Protein AF-A0A7J2VU58-F1 (afdb_monomer)

Radius of gyration: 12.91 Å; Cα contacts (8 Å, |Δi|>4): 100; chains: 1; bounding box: 34×33×29 Å

Secondary structure (DSSP, 8-state):
---PPPEEEEEEE-GGGHHHHHHHHHHHHHHHHHHHTTSS--------S---EEEEEEE-HHHHHHHHHHHHHHT--HHHHHHHHHHT--

Structure (mmCIF, N/CA/C/O backbone):
data_AF-A0A7J2VU58-F1
#
_entry.id   AF-A0A7J2VU58-F1
#
loop_
_atom_site.group_PDB
_atom_site.id
_atom_site.type_symbol
_atom_site.label_atom_id
_atom_site.label_alt_id
_atom_site.label_comp_id
_atom_site.label_asym_id
_atom_site.label_entity_id
_atom_site.label_seq_id
_atom_site.pdbx_PDB_ins_code
_atom_site.Cartn_x
_atom_site.Cartn_y
_atom_site.Cartn_z
_atom_site.occupancy
_atom_site.B_iso_or_equiv
_atom_site.auth_seq_id
_atom_site.auth_comp_id
_atom_site.auth_asym_id
_atom_site.auth_atom_id
_atom_site.pdbx_PDB_model_num
ATOM 1 N N . MET A 1 1 ? -18.533 23.710 -0.199 1.00 47.56 1 MET A N 1
ATOM 2 C CA . MET A 1 1 ? -18.144 22.322 -0.542 1.00 47.56 1 MET A CA 1
ATOM 3 C C . MET A 1 1 ? -16.624 22.241 -0.626 1.00 47.56 1 MET A C 1
ATOM 5 O O . MET A 1 1 ? -16.045 22.892 -1.488 1.00 47.56 1 MET A O 1
ATOM 9 N N . LYS A 1 2 ? -15.955 21.533 0.299 1.00 55.69 2 LYS A N 1
ATOM 10 C CA . LYS A 1 2 ? -14.501 21.288 0.199 1.00 55.69 2 LYS A CA 1
ATOM 11 C C . LYS A 1 2 ? -14.257 20.490 -1.087 1.00 55.69 2 LYS A C 1
ATOM 13 O O . LYS A 1 2 ? -14.842 19.427 -1.251 1.00 55.69 2 LYS A O 1
ATOM 18 N N . ARG A 1 3 ? -13.452 21.021 -2.014 1.00 62.94 3 ARG A N 1
ATOM 19 C CA . ARG A 1 3 ? -13.022 20.289 -3.216 1.00 62.94 3 ARG A CA 1
ATOM 20 C C . ARG A 1 3 ? -12.279 19.035 -2.744 1.00 62.94 3 ARG A C 1
ATOM 22 O O . ARG A 1 3 ? -11.247 19.199 -2.099 1.00 62.94 3 ARG A O 1
ATOM 29 N N . GLN A 1 4 ? -12.807 17.840 -3.017 1.00 63.88 4 GLN A N 1
ATOM 30 C CA . GLN A 1 4 ? -12.072 16.586 -2.816 1.00 63.88 4 GLN A CA 1
ATOM 31 C C . GLN A 1 4 ? -10.766 16.684 -3.604 1.00 63.88 4 GLN A C 1
ATOM 33 O O . GLN A 1 4 ? -10.788 16.965 -4.806 1.00 63.88 4 GLN A O 1
ATOM 38 N N . ARG A 1 5 ? -9.627 16.561 -2.922 1.00 79.50 5 ARG A N 1
ATOM 39 C CA . ARG A 1 5 ? -8.317 16.611 -3.569 1.00 79.50 5 ARG A CA 1
ATOM 40 C C . ARG A 1 5 ? -7.793 15.193 -3.695 1.00 79.50 5 ARG A C 1
ATOM 42 O O . ARG A 1 5 ? -7.816 14.421 -2.744 1.00 79.50 5 ARG A O 1
ATOM 49 N N . ASN A 1 6 ? -7.264 14.877 -4.869 1.00 84.75 6 ASN A N 1
ATOM 50 C CA . ASN A 1 6 ? -6.502 13.652 -5.035 1.00 84.75 6 ASN A CA 1
ATOM 51 C C . ASN A 1 6 ? -5.170 13.792 -4.293 1.00 84.75 6 ASN A C 1
ATOM 53 O O . ASN A 1 6 ? -4.455 14.791 -4.433 1.00 84.75 6 ASN A O 1
ATOM 57 N N . LYS A 1 7 ? -4.841 12.776 -3.507 1.00 88.62 7 LYS A N 1
ATOM 58 C CA . LYS A 1 7 ? -3.551 12.574 -2.863 1.00 88.62 7 LYS A CA 1
ATOM 59 C C . LYS A 1 7 ? -2.732 11.620 -3.714 1.00 88.62 7 LYS A C 1
ATOM 61 O O . LYS A 1 7 ? -3.232 10.599 -4.181 1.00 88.62 7 LYS A O 1
ATOM 66 N N . TYR A 1 8 ? -1.462 11.956 -3.889 1.00 92.00 8 TYR A N 1
ATOM 67 C CA . TYR A 1 8 ? -0.495 11.134 -4.601 1.00 92.00 8 TYR A CA 1
ATOM 68 C C . TYR A 1 8 ? 0.480 10.568 -3.583 1.00 92.00 8 TYR A C 1
ATOM 70 O O . TYR A 1 8 ? 1.161 11.319 -2.886 1.00 92.00 8 TYR A O 1
ATOM 78 N N . ILE A 1 9 ? 0.518 9.247 -3.483 1.00 94.12 9 ILE A N 1
ATOM 79 C CA . ILE A 1 9 ? 1.447 8.535 -2.615 1.00 94.12 9 ILE A CA 1
ATOM 80 C C . ILE A 1 9 ? 2.524 7.941 -3.516 1.00 94.12 9 ILE A C 1
ATOM 82 O O .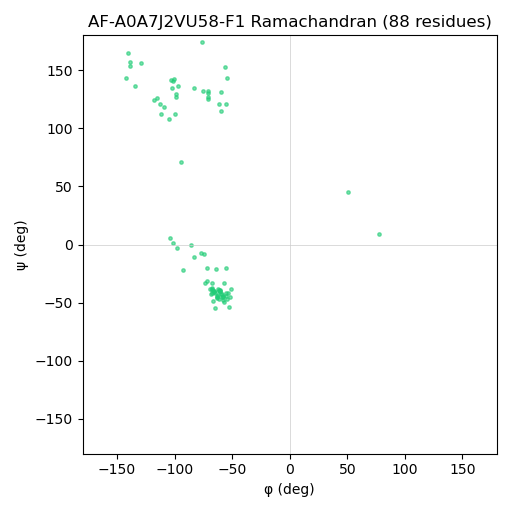 ILE A 1 9 ? 2.255 7.009 -4.273 1.00 94.12 9 ILE A O 1
ATOM 86 N N . GLU A 1 10 ? 3.729 8.505 -3.463 1.00 94.75 10 GLU A N 1
ATOM 87 C CA . GLU A 1 10 ? 4.899 7.939 -4.137 1.00 94.75 10 GLU A CA 1
ATOM 88 C C . GLU A 1 10 ? 5.399 6.719 -3.356 1.00 94.75 10 GLU A C 1
ATOM 90 O O . GLU A 1 10 ? 5.586 6.776 -2.136 1.00 94.75 10 GLU A O 1
ATOM 95 N N . LEU A 1 11 ? 5.642 5.618 -4.059 1.00 94.19 11 LEU A N 1
ATOM 96 C CA . LEU A 1 11 ? 6.290 4.435 -3.511 1.00 94.19 11 LEU A CA 1
ATOM 97 C C . LEU A 1 11 ? 7.288 3.859 -4.510 1.00 94.19 11 LEU A C 1
ATOM 99 O O . LEU A 1 11 ? 7.180 4.075 -5.716 1.00 94.19 11 LEU A O 1
ATOM 103 N N . ARG A 1 12 ? 8.260 3.110 -3.987 1.00 93.31 12 ARG A N 1
ATOM 104 C CA . ARG A 1 12 ? 9.199 2.355 -4.812 1.00 93.31 12 ARG A CA 1
ATOM 105 C C . ARG A 1 12 ? 8.852 0.880 -4.830 1.00 93.31 12 ARG A C 1
ATOM 107 O O . ARG A 1 12 ? 8.478 0.332 -3.788 1.00 93.31 12 ARG A O 1
ATOM 114 N N . ILE A 1 13 ? 9.016 0.265 -5.993 1.00 93.88 13 ILE A N 1
ATOM 115 C CA . ILE A 1 13 ? 8.815 -1.163 -6.257 1.00 93.88 13 ILE A CA 1
ATOM 116 C C . ILE A 1 13 ? 9.913 -1.669 -7.206 1.00 93.88 13 ILE A C 1
ATOM 118 O O . ILE A 1 13 ? 10.586 -0.848 -7.829 1.00 93.88 13 ILE A O 1
ATOM 122 N N . PRO A 1 14 ? 10.101 -2.992 -7.336 1.00 93.56 14 PRO A N 1
ATOM 123 C CA . PRO A 1 14 ? 10.949 -3.545 -8.387 1.00 93.56 14 PRO A CA 1
ATOM 124 C C . PRO A 1 14 ? 10.439 -3.165 -9.77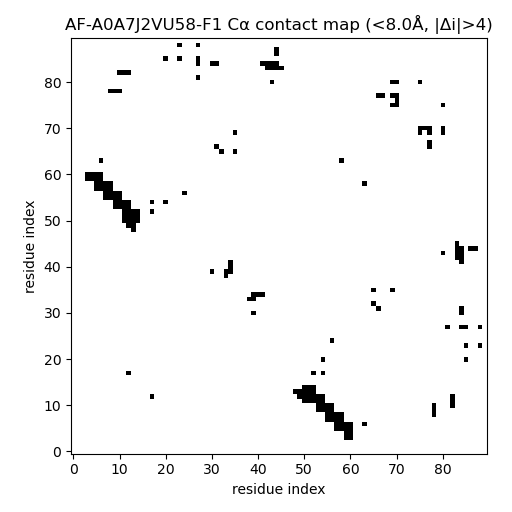8 1.00 93.56 14 PRO A C 1
ATOM 126 O O . PRO A 1 14 ? 9.253 -3.348 -10.068 1.00 93.56 14 PRO A O 1
ATOM 129 N N . GLY A 1 15 ? 11.322 -2.671 -10.648 1.00 93.12 15 GLY A N 1
ATOM 130 C CA . GLY A 1 15 ? 10.954 -2.134 -11.963 1.00 93.12 15 GLY A CA 1
ATOM 131 C C . GLY A 1 15 ? 10.197 -3.108 -12.860 1.00 93.12 15 GLY A C 1
ATOM 132 O O . GLY A 1 15 ? 9.246 -2.707 -13.532 1.00 93.12 15 GLY A O 1
ATOM 133 N N . LYS A 1 16 ? 10.501 -4.410 -12.766 1.00 92.94 16 LYS A N 1
ATOM 134 C CA . LYS A 1 16 ? 9.761 -5.489 -13.453 1.00 92.94 16 LYS A CA 1
ATOM 135 C C . LYS A 1 16 ? 8.254 -5.507 -13.154 1.00 92.94 16 LYS A C 1
ATOM 137 O O . LYS A 1 16 ? 7.490 -6.083 -13.918 1.00 92.94 16 LYS A O 1
ATOM 142 N N . TYR A 1 17 ? 7.817 -4.890 -12.055 1.00 94.62 17 TYR A N 1
ATOM 143 C CA . TYR A 1 17 ? 6.422 -4.874 -11.619 1.00 94.62 17 TYR A CA 1
ATOM 144 C C . TYR A 1 17 ? 5.705 -3.544 -11.879 1.00 94.62 17 TYR A C 1
ATOM 146 O O . TYR A 1 17 ? 4.557 -3.391 -11.465 1.00 94.62 17 TYR A O 1
ATOM 154 N N . LYS A 1 18 ? 6.335 -2.581 -12.565 1.00 94.94 18 LYS A N 1
ATOM 155 C CA . LYS A 1 18 ? 5.758 -1.254 -12.838 1.00 94.94 18 LYS A CA 1
ATOM 156 C C . LYS A 1 18 ? 4.374 -1.320 -13.477 1.00 94.94 18 LYS A C 1
ATOM 158 O O . LYS A 1 18 ? 3.424 -0.734 -12.961 1.00 94.94 18 LYS A O 1
ATOM 163 N N . ASP A 1 19 ? 4.256 -2.048 -14.579 1.00 95.69 19 ASP A N 1
ATOM 164 C CA . ASP A 1 19 ? 2.997 -2.129 -15.321 1.00 95.69 19 ASP A CA 1
ATOM 165 C C . ASP A 1 19 ? 1.945 -2.912 -14.533 1.00 95.69 19 ASP A C 1
ATOM 167 O O . ASP A 1 19 ? 0.785 -2.501 -14.451 1.00 95.69 19 ASP A O 1
ATOM 171 N N . ILE A 1 20 ? 2.377 -3.977 -13.849 1.00 96.00 20 ILE A N 1
ATOM 172 C CA . ILE A 1 20 ? 1.524 -4.785 -12.971 1.00 96.00 20 ILE A CA 1
ATOM 173 C C . ILE A 1 20 ? 0.954 -3.925 -11.839 1.00 96.00 20 ILE A C 1
ATOM 175 O O . ILE A 1 20 ? -0.231 -4.020 -11.527 1.00 96.00 20 ILE A O 1
ATOM 179 N N . PHE A 1 21 ? 1.752 -3.022 -11.263 1.00 96.12 21 PHE A N 1
ATOM 180 C CA . PHE A 1 21 ? 1.289 -2.094 -10.234 1.00 96.12 21 PHE A CA 1
ATOM 181 C C . PHE A 1 21 ? 0.116 -1.253 -10.717 1.00 96.12 21 PHE A C 1
ATOM 183 O O . PHE A 1 21 ? -0.914 -1.178 -10.044 1.00 96.12 21 PHE A O 1
ATOM 190 N N . TYR A 1 22 ? 0.243 -0.646 -11.898 1.00 95.62 22 TYR A N 1
ATOM 191 C CA . TYR A 1 22 ? -0.806 0.213 -12.434 1.00 95.62 22 TYR A CA 1
ATOM 192 C C . TYR A 1 22 ? -2.078 -0.554 -12.802 1.00 95.62 22 TYR A C 1
ATOM 194 O O . TYR A 1 22 ? -3.166 -0.003 -12.598 1.00 95.62 22 TYR A O 1
ATOM 202 N N . GLN A 1 23 ? -1.951 -1.804 -13.259 1.00 96.25 23 GLN A N 1
ATOM 203 C CA . GLN A 1 23 ? -3.074 -2.717 -13.511 1.00 96.25 23 GLN A CA 1
ATOM 204 C C . GLN A 1 23 ? -3.783 -3.134 -12.214 1.00 96.25 23 GLN A C 1
ATOM 206 O O . GLN A 1 23 ? -5.010 -3.190 -12.166 1.00 96.25 23 GLN A O 1
ATOM 211 N N . LYS A 1 24 ? -3.026 -3.363 -11.137 1.00 95.75 24 LYS A N 1
ATOM 212 C CA . LYS A 1 24 ? -3.537 -3.850 -9.847 1.00 95.75 24 LYS A CA 1
ATOM 213 C C . LYS A 1 24 ? -4.045 -2.755 -8.905 1.00 95.75 24 LYS A C 1
ATOM 215 O O . LYS A 1 24 ? -4.541 -3.077 -7.830 1.00 95.75 24 LYS A O 1
ATOM 220 N N . ARG A 1 25 ? -3.989 -1.467 -9.272 1.00 94.12 25 ARG A N 1
ATOM 221 C CA . ARG A 1 25 ? -4.367 -0.345 -8.378 1.00 94.12 25 ARG A CA 1
ATOM 222 C C . ARG A 1 25 ? -5.744 -0.481 -7.734 1.00 94.12 25 ARG A C 1
ATOM 224 O O . ARG A 1 25 ? -5.875 -0.243 -6.536 1.00 94.12 25 ARG A O 1
ATOM 231 N N . GLU A 1 26 ? -6.760 -0.857 -8.503 1.00 94.31 26 GLU A N 1
ATOM 232 C CA . GLU A 1 26 ? -8.118 -1.008 -7.966 1.00 94.31 26 GLU A CA 1
ATOM 233 C C . GLU A 1 26 ? -8.250 -2.245 -7.068 1.00 94.31 26 GLU A C 1
ATOM 235 O O . GLU A 1 26 ? -8.992 -2.227 -6.089 1.00 94.31 26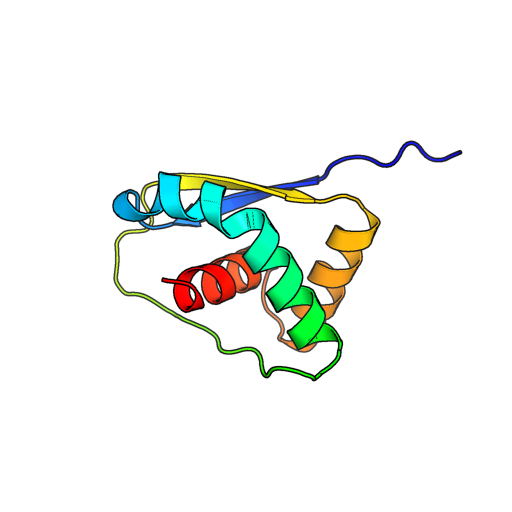 GLU A O 1
ATOM 240 N N . GLU A 1 27 ? -7.488 -3.305 -7.339 1.00 95.75 27 GLU A N 1
ATOM 241 C CA . GLU A 1 27 ? -7.421 -4.475 -6.459 1.00 95.75 27 GLU A CA 1
ATOM 242 C C . GLU A 1 27 ? -6.731 -4.135 -5.135 1.00 95.75 27 GLU A C 1
ATOM 244 O O . GLU A 1 27 ? -7.260 -4.475 -4.080 1.00 95.75 27 GLU A O 1
ATOM 249 N N . ILE A 1 28 ? -5.628 -3.374 -5.162 1.00 94.69 28 ILE A N 1
ATOM 250 C CA . ILE A 1 28 ? -4.966 -2.869 -3.946 1.00 94.69 28 ILE A CA 1
ATOM 251 C C . ILE A 1 28 ? -5.975 -2.119 -3.069 1.00 94.69 28 ILE A C 1
ATOM 253 O O . ILE A 1 28 ? -5.994 -2.315 -1.853 1.00 94.69 28 ILE A O 1
ATOM 257 N N . LYS A 1 29 ? -6.849 -1.298 -3.674 1.00 94.81 29 LYS A N 1
ATOM 258 C CA . LYS A 1 29 ? -7.888 -0.590 -2.920 1.00 94.81 29 LYS A CA 1
ATOM 259 C C . LYS A 1 29 ? -8.886 -1.547 -2.258 1.00 94.81 29 LYS A C 1
ATOM 261 O O . LYS A 1 29 ? -9.203 -1.414 -1.077 1.00 94.81 29 LYS A O 1
ATOM 266 N N . LYS A 1 30 ? -9.364 -2.546 -2.996 1.00 95.12 30 LYS A N 1
ATOM 267 C CA . LYS A 1 30 ? -10.285 -3.552 -2.444 1.00 95.12 30 LYS A CA 1
ATOM 268 C C . LYS A 1 30 ? -9.653 -4.323 -1.287 1.00 95.12 30 LYS A C 1
ATOM 270 O O . LYS A 1 30 ? -10.317 -4.588 -0.292 1.00 95.12 30 LYS A O 1
ATOM 275 N N . GLU A 1 31 ? -8.371 -4.659 -1.389 1.00 94.94 31 GLU A N 1
ATOM 276 C CA . GLU A 1 31 ? -7.660 -5.380 -0.332 1.00 94.94 31 GLU A CA 1
ATOM 277 C C . GLU A 1 31 ? -7.484 -4.544 0.940 1.00 94.94 31 GLU A C 1
ATOM 279 O O . GLU A 1 31 ? -7.670 -5.060 2.040 1.00 94.94 31 GLU A O 1
ATOM 284 N N . ILE A 1 32 ? -7.196 -3.247 0.811 1.00 94.19 32 ILE A N 1
ATOM 285 C CA . ILE A 1 32 ? -7.174 -2.308 1.944 1.00 94.19 32 ILE A CA 1
ATOM 286 C C . ILE A 1 32 ? -8.535 -2.275 2.652 1.00 94.19 32 ILE A C 1
ATOM 288 O O . ILE A 1 32 ? -8.575 -2.328 3.881 1.00 94.19 32 ILE A O 1
ATOM 292 N N . ASP A 1 33 ? -9.639 -2.216 1.900 1.00 95.06 33 ASP A N 1
ATOM 293 C CA . ASP A 1 33 ? -10.987 -2.203 2.479 1.00 95.06 33 ASP A CA 1
ATOM 294 C C . ASP A 1 33 ? -11.282 -3.503 3.245 1.00 95.06 33 ASP A C 1
ATOM 296 O O . ASP A 1 33 ? -11.721 -3.446 4.393 1.00 95.06 33 ASP A O 1
ATOM 300 N N . LYS A 1 34 ? -10.944 -4.670 2.677 1.00 95.75 34 LYS A N 1
ATOM 301 C CA . LYS A 1 34 ? -11.081 -5.969 3.366 1.00 95.75 34 LYS A CA 1
ATOM 302 C C . LYS A 1 34 ? -10.284 -6.027 4.668 1.00 95.75 34 LYS A C 1
ATOM 304 O O . LYS A 1 34 ? -10.778 -6.525 5.677 1.00 95.75 34 LYS A O 1
ATOM 309 N N . ILE A 1 35 ? -9.053 -5.513 4.662 1.00 94.94 35 ILE A N 1
ATOM 310 C CA . ILE A 1 35 ? -8.200 -5.473 5.859 1.00 94.94 35 ILE A CA 1
ATOM 311 C C . ILE A 1 35 ? -8.793 -4.549 6.925 1.00 94.94 35 ILE A C 1
ATOM 313 O O . ILE A 1 35 ? -8.778 -4.870 8.117 1.00 94.94 35 ILE A O 1
ATOM 317 N N . LEU A 1 36 ? -9.321 -3.397 6.510 1.00 93.00 36 LEU A N 1
ATOM 318 C CA . LEU A 1 36 ? -9.941 -2.440 7.419 1.00 93.00 36 LEU A CA 1
ATOM 319 C C . LEU A 1 36 ? -11.218 -3.009 8.053 1.00 93.00 36 LEU A C 1
ATOM 321 O O . LEU A 1 36 ? -11.417 -2.837 9.254 1.00 93.00 36 LEU A O 1
ATOM 325 N N . ASN A 1 37 ? -12.025 -3.731 7.273 1.00 94.12 37 ASN A N 1
ATOM 326 C CA . ASN A 1 37 ? -13.246 -4.399 7.734 1.00 94.12 37 ASN A CA 1
ATOM 327 C C . ASN A 1 37 ? -12.980 -5.664 8.569 1.00 94.12 37 ASN A C 1
ATOM 329 O O . ASN A 1 37 ? -13.911 -6.229 9.133 1.00 94.12 37 ASN A O 1
ATOM 333 N N . GLY A 1 38 ? -11.727 -6.127 8.651 1.00 91.19 38 GLY A N 1
ATOM 334 C CA . GLY A 1 38 ? -11.367 -7.357 9.361 1.00 91.19 38 GLY A CA 1
ATOM 335 C C . GLY A 1 38 ? -11.689 -8.648 8.600 1.00 91.19 38 GLY A C 1
ATOM 336 O O . GLY A 1 38 ? -11.539 -9.730 9.155 1.00 91.19 38 GLY A O 1
ATOM 337 N N . GLU A 1 39 ? -12.077 -8.552 7.327 1.00 94.00 39 GLU A N 1
ATOM 338 C CA . GLU A 1 39 ? -12.311 -9.701 6.439 1.00 94.00 39 GLU A CA 1
ATOM 339 C C . GLU A 1 39 ? -10.999 -10.391 6.032 1.00 94.00 39 GLU A C 1
ATOM 341 O O . GLU A 1 39 ? -10.994 -11.54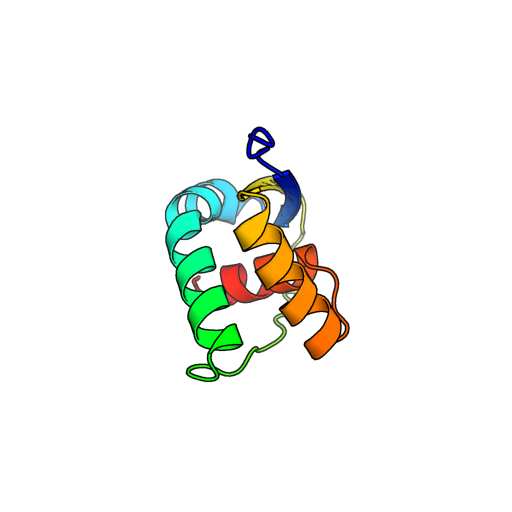3 5.598 1.00 94.00 39 GLU A O 1
ATOM 346 N N . LYS A 1 40 ? -9.872 -9.680 6.150 1.00 91.50 40 LYS A N 1
ATOM 347 C CA . LYS A 1 40 ? -8.534 -10.188 5.846 1.00 91.50 40 LYS A CA 1
ATOM 348 C C . LYS A 1 40 ? -7.504 -9.648 6.835 1.00 91.50 40 LYS A C 1
ATOM 350 O O . LYS A 1 40 ? -7.546 -8.486 7.225 1.00 91.50 40 LYS A O 1
ATOM 355 N N . GLU A 1 41 ? -6.534 -10.475 7.203 1.00 91.12 41 GLU A N 1
ATOM 356 C CA . GLU A 1 41 ? -5.399 -10.041 8.018 1.00 91.12 41 GLU A CA 1
ATOM 357 C C . GLU A 1 41 ? -4.308 -9.395 7.146 1.00 91.12 41 GLU A C 1
ATOM 359 O O . GLU A 1 41 ? -3.939 -9.918 6.089 1.00 91.12 41 GLU A O 1
ATOM 364 N N . PHE A 1 42 ? -3.772 -8.254 7.588 1.00 92.94 42 PHE A N 1
ATOM 365 C CA . PHE A 1 42 ? -2.613 -7.640 6.945 1.00 92.94 42 PHE A CA 1
ATOM 366 C C . PHE A 1 42 ? -1.352 -8.462 7.216 1.00 92.94 42 PHE A C 1
ATOM 368 O O . PHE A 1 42 ? -1.026 -8.753 8.365 1.00 92.94 42 PHE A O 1
ATOM 375 N N . ARG A 1 43 ? -0.599 -8.761 6.156 1.00 90.94 43 ARG A N 1
ATOM 376 C CA . ARG A 1 43 ? 0.724 -9.380 6.246 1.00 90.94 43 ARG A CA 1
ATOM 377 C C . ARG A 1 43 ? 1.761 -8.435 5.664 1.00 90.94 43 ARG A C 1
ATOM 379 O O . ARG A 1 43 ? 1.634 -8.000 4.519 1.00 90.94 43 ARG A O 1
ATOM 386 N N . LEU A 1 44 ? 2.775 -8.118 6.463 1.00 91.19 44 LEU A N 1
ATOM 387 C CA . LEU A 1 44 ? 3.929 -7.360 5.999 1.00 91.19 44 LEU A CA 1
ATOM 388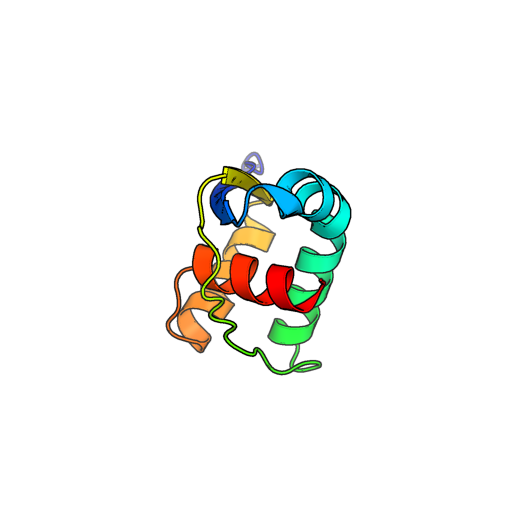 C C . LEU A 1 44 ? 4.753 -8.256 5.072 1.00 91.19 44 LEU A C 1
ATOM 390 O O . LEU A 1 44 ? 5.137 -9.355 5.463 1.00 91.19 44 LEU A O 1
ATOM 394 N N . ILE A 1 45 ? 5.019 -7.778 3.858 1.00 88.06 45 ILE A N 1
ATOM 395 C CA . ILE A 1 45 ? 5.885 -8.472 2.906 1.00 88.06 45 ILE A CA 1
ATOM 396 C C . ILE A 1 45 ? 7.142 -7.638 2.720 1.00 88.06 45 ILE A C 1
ATOM 398 O O . ILE A 1 45 ? 7.088 -6.479 2.297 1.00 88.06 45 ILE A 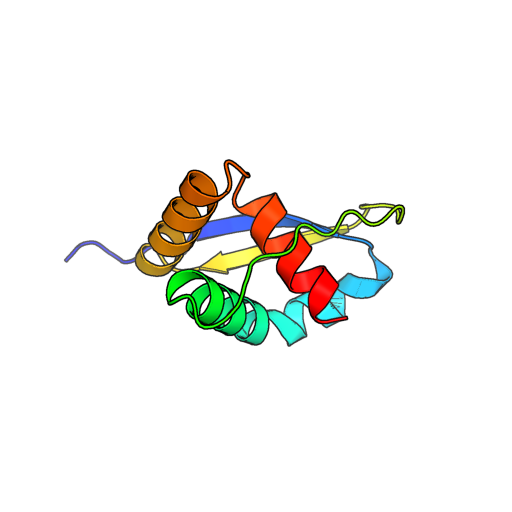O 1
ATOM 402 N N . GLU A 1 46 ? 8.277 -8.253 3.024 1.00 72.81 46 GLU A N 1
ATOM 403 C CA . GLU A 1 46 ? 9.596 -7.718 2.725 1.00 72.81 46 GLU A CA 1
ATOM 404 C C . GLU A 1 46 ? 10.228 -8.609 1.657 1.00 72.81 46 GLU A C 1
ATOM 406 O O . GLU A 1 46 ? 10.490 -9.786 1.882 1.00 72.81 46 GLU A O 1
ATOM 411 N N . ASN A 1 47 ? 10.405 -8.054 0.459 1.00 75.31 47 ASN A N 1
ATOM 412 C CA . ASN A 1 47 ? 11.103 -8.717 -0.639 1.00 75.31 47 ASN A CA 1
ATOM 413 C C . ASN A 1 47 ? 12.542 -8.175 -0.721 1.00 75.31 47 ASN A C 1
ATOM 415 O O . ASN A 1 47 ? 12.746 -6.976 -0.508 1.00 75.31 47 ASN A O 1
ATOM 419 N N . LEU A 1 48 ? 13.500 -9.055 -1.026 1.00 75.56 48 LEU A N 1
ATOM 420 C CA . LEU A 1 48 ? 14.924 -8.763 -1.236 1.00 75.56 48 LEU A CA 1
ATOM 421 C C . LEU A 1 48 ? 15.223 -8.122 -2.604 1.00 75.56 48 LEU A C 1
ATOM 423 O O . LEU A 1 48 ? 16.359 -7.724 -2.847 1.00 75.56 48 LEU A O 1
ATOM 427 N N . ASP A 1 49 ? 14.232 -8.032 -3.495 1.00 81.81 49 ASP A N 1
ATOM 428 C CA . ASP A 1 49 ? 14.372 -7.368 -4.794 1.00 81.81 49 ASP A CA 1
ATOM 429 C C . ASP A 1 49 ? 14.837 -5.900 -4.655 1.00 81.81 49 ASP A C 1
ATOM 431 O O . ASP A 1 49 ? 14.542 -5.206 -3.679 1.00 81.81 49 ASP A O 1
ATOM 435 N N . ASN A 1 50 ? 15.513 -5.389 -5.688 1.00 84.31 50 ASN A N 1
ATOM 436 C CA . ASN A 1 50 ? 15.867 -3.973 -5.773 1.00 84.31 50 ASN A CA 1
ATOM 437 C C . ASN A 1 50 ? 14.616 -3.117 -6.024 1.00 84.31 50 ASN A C 1
ATOM 439 O O . ASN A 1 50 ? 13.875 -3.358 -6.969 1.00 84.31 50 ASN A O 1
ATOM 443 N N . TYR A 1 51 ? 14.395 -2.094 -5.193 1.00 89.75 51 TYR A N 1
ATOM 444 C CA . TYR A 1 51 ? 13.275 -1.148 -5.311 1.00 89.75 51 TYR A CA 1
ATOM 445 C C . TYR A 1 51 ? 13.721 0.095 -6.090 1.00 89.75 51 TYR A C 1
ATOM 447 O O . TYR A 1 51 ? 13.927 1.174 -5.518 1.00 89.75 51 TYR A O 1
ATOM 455 N N . ASP A 1 52 ? 13.931 -0.085 -7.387 1.00 91.62 52 ASP A N 1
ATOM 456 C CA . ASP A 1 52 ? 14.537 0.882 -8.302 1.00 91.62 52 ASP A CA 1
ATOM 457 C C . ASP A 1 52 ? 13.523 1.777 -9.031 1.00 91.62 52 ASP A C 1
ATOM 459 O O . ASP A 1 52 ? 13.862 2.901 -9.403 1.00 91.62 52 ASP A O 1
ATOM 463 N N . GLU A 1 53 ? 12.265 1.355 -9.154 1.00 95.44 53 GLU A N 1
ATOM 464 C CA . GLU A 1 53 ? 11.236 2.094 -9.889 1.00 95.44 53 GLU A CA 1
ATOM 465 C C . GLU A 1 53 ? 10.297 2.873 -8.962 1.00 95.44 53 GLU A C 1
ATOM 467 O O . GLU A 1 53 ? 9.881 2.379 -7.911 1.00 95.44 53 GLU A O 1
ATOM 472 N N . ARG A 1 54 ? 9.920 4.093 -9.370 1.00 95.94 54 ARG A N 1
ATOM 473 C CA . ARG A 1 54 ? 8.943 4.931 -8.659 1.00 95.94 54 ARG A CA 1
ATOM 474 C C . ARG A 1 54 ? 7.570 4.822 -9.308 1.00 95.94 54 ARG A C 1
ATOM 476 O O . ARG A 1 54 ? 7.410 5.048 -10.504 1.00 95.94 54 ARG A O 1
ATOM 483 N N . VAL A 1 55 ? 6.560 4.565 -8.490 1.00 95.56 55 VAL A N 1
ATOM 484 C CA . VAL A 1 55 ? 5.157 4.544 -8.908 1.00 95.56 55 VAL A CA 1
ATOM 485 C C . VAL A 1 55 ? 4.308 5.410 -7.989 1.00 95.56 55 VAL A C 1
ATOM 487 O O . VAL A 1 55 ? 4.665 5.666 -6.837 1.00 95.56 55 VAL A O 1
ATOM 490 N N . PHE A 1 56 ? 3.168 5.863 -8.507 1.00 95.69 56 PHE A N 1
ATOM 491 C CA . PHE A 1 56 ? 2.242 6.716 -7.770 1.00 95.69 56 PHE A CA 1
ATOM 492 C C . PHE A 1 56 ? 0.913 6.007 -7.541 1.00 95.69 56 PHE A C 1
ATOM 494 O O . PHE A 1 56 ? 0.247 5.557 -8.479 1.00 95.69 56 PHE A O 1
ATOM 501 N N . PHE A 1 57 ? 0.504 5.950 -6.277 1.00 95.44 57 PHE A N 1
ATOM 502 C CA . PHE A 1 57 ? -0.819 5.504 -5.875 1.00 95.44 57 PHE A CA 1
ATOM 503 C C . PHE A 1 57 ? -1.695 6.722 -5.589 1.00 95.44 57 PHE A C 1
ATOM 505 O O . PHE A 1 57 ? -1.439 7.479 -4.651 1.00 95.44 57 PHE A O 1
ATOM 512 N N . THR A 1 58 ? -2.706 6.932 -6.430 1.00 93.06 58 THR A N 1
ATOM 513 C CA . THR A 1 58 ? -3.613 8.078 -6.321 1.00 93.06 58 THR A CA 1
ATOM 514 C C . THR A 1 58 ? -4.897 7.669 -5.616 1.00 93.06 58 THR A C 1
ATOM 516 O O . THR A 1 58 ? -5.559 6.711 -6.021 1.00 93.06 58 THR A O 1
ATOM 519 N N . VAL A 1 59 ? -5.254 8.413 -4.573 1.00 92.38 59 VAL A N 1
ATOM 520 C CA . VAL A 1 59 ? -6.448 8.189 -3.749 1.00 92.38 59 VAL A CA 1
ATOM 521 C C . VAL A 1 59 ? -7.115 9.520 -3.422 1.00 92.38 59 VAL A C 1
ATOM 523 O O . VAL A 1 59 ? -6.446 10.550 -3.410 1.00 92.38 59 VAL A O 1
ATOM 526 N N . ASP A 1 60 ? -8.419 9.520 -3.167 1.00 91.94 60 ASP A N 1
ATOM 527 C CA . ASP A 1 60 ? -9.100 10.701 -2.630 1.00 91.94 60 ASP A CA 1
ATOM 528 C C . ASP A 1 60 ? -8.813 10.880 -1.125 1.00 91.94 60 ASP A C 1
ATOM 530 O O . ASP A 1 60 ? -8.163 10.045 -0.486 1.00 91.94 60 ASP A O 1
ATOM 534 N N . ASP A 1 61 ? -9.284 11.989 -0.554 1.00 90.62 61 ASP A N 1
ATOM 535 C CA . ASP A 1 61 ? -9.091 12.304 0.864 1.00 90.62 61 ASP A CA 1
ATOM 536 C C . ASP A 1 61 ? -9.732 11.255 1.800 1.00 90.62 61 ASP A C 1
ATOM 538 O O . ASP A 1 61 ? -9.117 10.869 2.793 1.00 90.62 61 ASP A O 1
ATOM 542 N N . LEU A 1 62 ? -10.924 10.740 1.470 1.00 90.25 62 LEU A N 1
ATOM 543 C CA . LEU A 1 62 ? -11.633 9.749 2.293 1.00 90.25 62 LEU A CA 1
ATOM 544 C C . LEU A 1 62 ? -10.855 8.430 2.352 1.00 90.25 62 LEU A C 1
ATOM 546 O O . LEU A 1 62 ? -10.725 7.786 3.393 1.00 90.25 62 LEU A O 1
ATOM 550 N N . TYR A 1 63 ? -10.318 8.020 1.216 1.00 91.75 63 TYR A N 1
ATOM 551 C CA . TYR A 1 63 ? -9.541 6.808 1.089 1.00 91.75 63 TYR A CA 1
ATOM 552 C C . TYR A 1 63 ? -8.148 6.968 1.712 1.00 91.75 63 TYR A C 1
ATOM 554 O O . TYR A 1 63 ? -7.611 6.036 2.316 1.00 91.75 63 TYR A O 1
ATOM 562 N N . TYR A 1 64 ? -7.575 8.169 1.642 1.00 92.94 64 TYR A N 1
ATOM 563 C CA . TYR A 1 64 ? -6.358 8.497 2.375 1.00 92.94 64 TYR A CA 1
ATOM 564 C C . TYR A 1 64 ? -6.547 8.353 3.893 1.00 92.94 64 TYR A C 1
ATOM 566 O O . TYR A 1 64 ? -5.674 7.799 4.560 1.00 92.94 64 TYR A O 1
ATOM 574 N N . GLU A 1 65 ? -7.692 8.761 4.446 1.00 92.94 65 GLU A N 1
ATOM 575 C CA . GLU A 1 65 ? -8.013 8.543 5.866 1.00 92.94 65 GLU A CA 1
ATOM 576 C C . GLU A 1 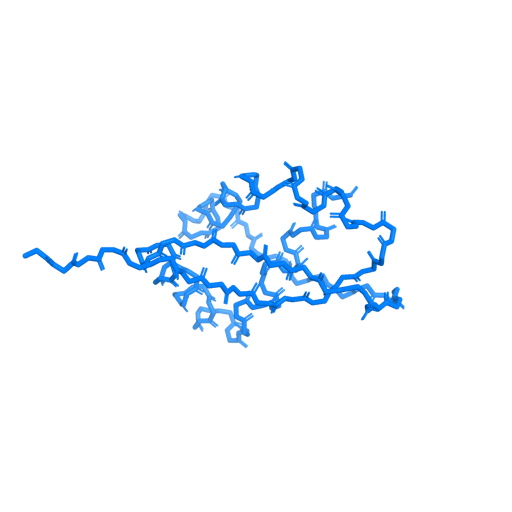65 ? -8.081 7.051 6.229 1.00 92.94 65 GLU A C 1
ATOM 578 O O . GLU A 1 65 ? -7.577 6.652 7.280 1.00 92.94 65 GLU A O 1
ATOM 583 N N . LYS A 1 66 ? -8.633 6.196 5.356 1.00 94.00 66 LYS A N 1
ATOM 584 C CA . LYS A 1 66 ? -8.615 4.733 5.559 1.00 94.00 66 LYS A CA 1
ATOM 585 C C . LYS A 1 66 ? -7.187 4.192 5.659 1.00 94.00 66 LYS A C 1
ATOM 587 O O . LYS A 1 66 ? -6.878 3.408 6.555 1.00 94.00 66 LYS A O 1
ATOM 592 N N . LEU A 1 67 ? -6.306 4.644 4.767 1.00 94.00 67 LEU A N 1
ATOM 593 C CA . LEU A 1 67 ? -4.886 4.291 4.791 1.00 94.00 67 LEU A CA 1
ATOM 594 C C . LEU A 1 67 ? -4.186 4.775 6.068 1.00 94.00 67 LEU A C 1
ATOM 596 O O . LEU A 1 67 ? -3.354 4.045 6.604 1.00 94.00 67 LEU A O 1
ATOM 600 N N . GLN A 1 68 ? -4.525 5.968 6.570 1.00 94.69 68 GLN A N 1
ATOM 601 C CA . GLN A 1 68 ? -4.005 6.472 7.848 1.00 94.69 68 GLN A CA 1
ATOM 602 C C . GL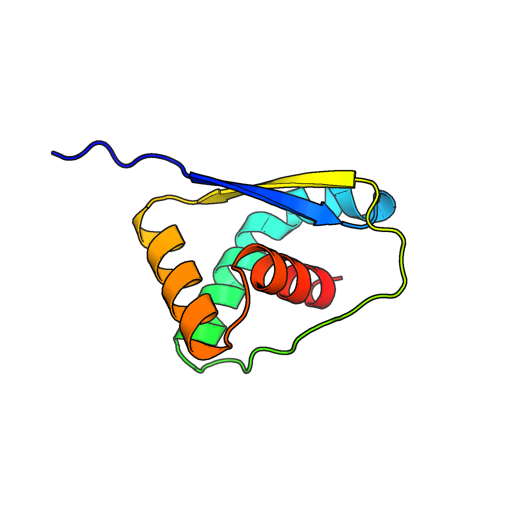N A 1 68 ? -4.439 5.589 9.023 1.00 94.69 68 GLN A C 1
ATOM 604 O O . GLN A 1 68 ? -3.596 5.190 9.820 1.00 94.69 68 GLN A O 1
ATOM 609 N N . LYS A 1 69 ? -5.708 5.168 9.074 1.00 94.69 69 LYS A N 1
ATOM 610 C CA . LYS A 1 69 ? -6.190 4.240 10.113 1.00 94.69 69 LYS A CA 1
ATOM 611 C C . LYS A 1 69 ? -5.443 2.907 10.101 1.00 94.69 69 LYS A C 1
ATOM 613 O O . LYS A 1 69 ? -5.075 2.398 11.157 1.00 94.69 69 LYS A O 1
ATOM 618 N N . LEU A 1 70 ? -5.185 2.338 8.920 1.00 94.25 70 LEU A N 1
ATOM 619 C CA . LEU A 1 70 ? -4.355 1.131 8.819 1.00 94.25 70 LEU A CA 1
ATOM 620 C C . LEU A 1 70 ? -2.905 1.398 9.237 1.00 94.25 70 LEU A C 1
ATOM 622 O O . LEU A 1 70 ? -2.301 0.564 9.908 1.00 94.25 70 LEU A O 1
ATOM 626 N N . SER A 1 71 ? -2.358 2.554 8.858 1.00 94.44 71 SER A N 1
ATOM 627 C CA . SER A 1 71 ? -1.011 2.984 9.239 1.00 94.44 71 SER A CA 1
ATOM 628 C C . SER A 1 71 ? -0.844 3.046 10.752 1.00 94.44 71 SER A C 1
ATOM 630 O O . SER A 1 71 ? 0.144 2.537 11.273 1.00 94.44 71 SER A O 1
ATOM 632 N N . GLU A 1 72 ? -1.816 3.616 11.458 1.00 95.56 72 GLU A N 1
ATOM 633 C CA . GLU A 1 72 ? -1.844 3.663 12.921 1.00 95.56 72 GLU A CA 1
ATOM 634 C C . GLU A 1 72 ? -2.009 2.264 13.525 1.00 95.56 72 GLU A C 1
ATOM 636 O O . GLU A 1 72 ? -1.212 1.872 14.375 1.00 95.56 72 GLU A O 1
ATOM 641 N N . LYS A 1 73 ? -2.977 1.475 13.033 1.00 94.00 73 LYS A N 1
ATOM 642 C CA . LYS A 1 73 ? -3.263 0.116 13.529 1.00 94.00 73 LYS A CA 1
ATOM 643 C C . LYS A 1 73 ? -2.040 -0.801 13.490 1.00 94.00 73 LYS A C 1
ATOM 645 O O . LYS A 1 73 ? -1.827 -1.570 14.421 1.00 94.00 73 LYS A O 1
ATOM 650 N N . TYR A 1 74 ? -1.261 -0.739 12.412 1.00 92.88 74 TYR A N 1
ATOM 651 C CA . TYR A 1 74 ? -0.092 -1.600 12.216 1.00 92.88 74 TYR A CA 1
ATOM 652 C C . TYR A 1 74 ? 1.238 -0.902 12.519 1.00 92.88 74 TYR A C 1
ATOM 654 O O . TYR A 1 74 ? 2.285 -1.524 12.370 1.00 92.88 74 TYR A O 1
ATOM 662 N N . ASN A 1 75 ? 1.214 0.368 12.938 1.00 95.19 75 ASN A N 1
ATOM 663 C CA . ASN A 1 75 ? 2.400 1.202 13.145 1.00 95.19 75 ASN A CA 1
ATOM 664 C C . ASN A 1 75 ? 3.357 1.208 11.926 1.00 95.19 75 ASN A C 1
ATOM 666 O O . ASN A 1 75 ? 4.575 1.045 12.041 1.00 95.19 75 ASN A O 1
ATOM 670 N N . LEU A 1 76 ? 2.798 1.362 10.722 1.00 94.56 76 LEU A N 1
ATOM 671 C CA . LEU A 1 76 ? 3.523 1.301 9.449 1.00 94.56 76 LEU A CA 1
ATOM 672 C C . LEU A 1 76 ? 3.126 2.448 8.531 1.00 94.56 76 LEU A C 1
ATOM 674 O O . LEU A 1 76 ? 1.951 2.682 8.309 1.00 94.56 76 LEU A O 1
ATOM 678 N N . LYS A 1 77 ? 4.101 3.087 7.874 1.00 94.06 77 LYS A N 1
ATOM 679 C CA . LYS A 1 77 ? 3.812 4.138 6.883 1.00 94.06 77 LYS A CA 1
ATOM 680 C C . LYS A 1 77 ? 2.852 3.624 5.789 1.00 94.06 77 LYS A C 1
ATOM 682 O O . LYS A 1 77 ? 3.072 2.511 5.302 1.00 94.06 77 LYS A O 1
ATOM 687 N N . PRO A 1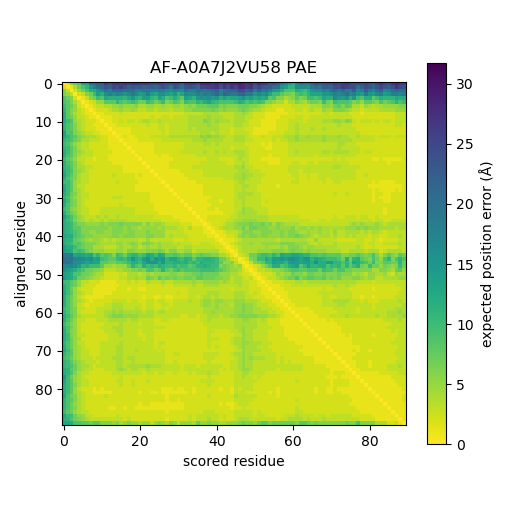 78 ? 1.910 4.446 5.278 1.00 94.06 78 PRO A N 1
ATOM 688 C CA . PRO A 1 78 ? 0.982 4.045 4.212 1.00 94.06 78 PRO A CA 1
ATOM 689 C C . PRO A 1 78 ? 1.679 3.433 2.991 1.00 94.06 78 PRO A C 1
ATOM 691 O O . PRO A 1 78 ? 1.224 2.439 2.438 1.00 94.06 78 PRO A O 1
ATOM 694 N N . VAL A 1 79 ? 2.846 3.973 2.627 1.00 93.94 79 VAL A N 1
ATOM 695 C CA . VAL A 1 79 ? 3.709 3.450 1.556 1.00 93.94 79 VAL A CA 1
ATOM 696 C C . VAL A 1 79 ? 4.082 1.979 1.774 1.00 93.94 79 VAL A C 1
ATOM 698 O O . VAL A 1 79 ? 4.015 1.190 0.835 1.00 93.94 79 VAL A O 1
ATOM 701 N N . LYS A 1 80 ? 4.452 1.584 3.001 1.00 93.62 80 LYS A N 1
ATOM 702 C CA . LYS A 1 80 ? 4.796 0.187 3.316 1.00 93.62 80 LYS A CA 1
ATOM 703 C C . LYS A 1 80 ? 3.574 -0.726 3.223 1.00 93.62 80 LYS A C 1
ATOM 705 O O . LYS A 1 80 ? 3.710 -1.849 2.744 1.00 93.62 80 LYS A O 1
ATOM 710 N N . ILE A 1 81 ? 2.404 -0.242 3.638 1.00 95.00 81 ILE A N 1
ATOM 711 C CA . ILE A 1 81 ? 1.142 -0.992 3.564 1.00 95.00 81 ILE A CA 1
ATOM 712 C C . ILE A 1 81 ? 0.764 -1.243 2.106 1.00 95.00 81 ILE A C 1
ATOM 714 O O . ILE A 1 81 ? 0.627 -2.397 1.710 1.00 95.00 81 ILE A O 1
ATOM 718 N N . ILE A 1 82 ? 0.685 -0.183 1.294 1.00 95.12 82 ILE A N 1
ATOM 719 C CA . ILE A 1 82 ? 0.361 -0.268 -0.141 1.00 95.12 82 ILE A CA 1
ATOM 720 C C . ILE A 1 82 ? 1.316 -1.234 -0.838 1.00 95.12 82 ILE A C 1
ATOM 722 O O . ILE A 1 82 ? 0.883 -2.120 -1.569 1.00 95.12 82 ILE A O 1
ATOM 726 N N . ARG A 1 83 ? 2.618 -1.093 -0.573 1.00 94.12 83 ARG A N 1
ATOM 727 C CA . ARG A 1 83 ? 3.649 -1.948 -1.157 1.00 94.12 83 ARG A CA 1
ATOM 728 C C . ARG A 1 83 ? 3.495 -3.412 -0.754 1.00 94.12 83 ARG A C 1
ATOM 730 O O . ARG A 1 83 ? 3.607 -4.273 -1.611 1.00 94.12 83 ARG A O 1
ATOM 737 N N . SER A 1 84 ? 3.218 -3.697 0.516 1.00 94.44 84 SER A N 1
ATOM 738 C CA . SER A 1 84 ? 3.047 -5.081 0.987 1.00 94.44 84 SER A CA 1
ATOM 739 C C . SER A 1 84 ? 1.800 -5.727 0.395 1.00 94.44 84 SER A C 1
ATOM 741 O O . SER A 1 84 ? 1.849 -6.870 -0.038 1.00 94.44 84 SER A O 1
ATOM 743 N N . ILE A 1 85 ? 0.697 -4.977 0.322 1.00 94.75 85 ILE A N 1
ATOM 744 C CA . ILE A 1 85 ? -0.540 -5.440 -0.316 1.00 94.75 85 ILE A CA 1
ATOM 745 C C . ILE A 1 85 ? -0.288 -5.730 -1.790 1.00 94.75 85 ILE A C 1
ATOM 747 O O . ILE A 1 85 ? -0.660 -6.793 -2.270 1.00 94.75 85 ILE A O 1
ATOM 751 N N . PHE A 1 86 ? 0.389 -4.819 -2.489 1.00 95.06 86 PHE A N 1
ATOM 752 C CA . PHE A 1 86 ? 0.756 -5.015 -3.882 1.00 95.06 86 PHE A CA 1
ATOM 753 C C . PHE A 1 86 ? 1.609 -6.270 -4.097 1.00 95.06 86 PHE A C 1
ATOM 755 O O . PHE A 1 86 ? 1.292 -7.072 -4.967 1.00 95.06 86 PHE A O 1
ATOM 762 N N . LEU A 1 87 ? 2.652 -6.466 -3.288 1.00 92.50 87 LEU A N 1
ATOM 763 C CA . LEU A 1 87 ? 3.515 -7.645 -3.383 1.00 92.50 87 LEU A CA 1
ATOM 764 C C . LEU A 1 87 ? 2.775 -8.957 -3.083 1.00 92.50 87 LEU A C 1
ATOM 766 O O . LEU A 1 87 ? 3.239 -10.001 -3.506 1.00 92.50 87 LEU A O 1
ATOM 770 N N . ASN A 1 88 ? 1.643 -8.914 -2.375 1.00 92.56 88 ASN A N 1
ATOM 771 C CA . ASN A 1 88 ? 0.799 -10.084 -2.111 1.00 92.56 88 ASN A CA 1
ATOM 772 C C . ASN A 1 88 ? -0.173 -10.403 -3.264 1.00 92.56 88 ASN A C 1
ATOM 774 O O . ASN A 1 88 ? -0.876 -11.408 -3.219 1.00 92.56 88 ASN A O 1
ATOM 778 N N . LEU A 1 89 ? -0.298 -9.498 -4.240 1.00 91.06 89 LEU A N 1
ATOM 779 C CA . LEU A 1 89 ? -1.152 -9.646 -5.425 1.00 91.06 89 LEU A CA 1
ATOM 780 C C . LEU A 1 89 ? -0.376 -10.130 -6.660 1.00 91.06 89 LEU A C 1
ATOM 782 O O . LEU A 1 89 ? -0.985 -10.306 -7.719 1.00 91.06 89 LEU A O 1
ATOM 786 N N . ILE A 1 90 ? 0.943 -10.284 -6.527 1.00 88.25 90 ILE A N 1
ATOM 787 C CA . ILE A 1 90 ? 1.865 -10.832 -7.528 1.00 88.25 90 ILE A CA 1
ATOM 788 C C . ILE A 1 90 ? 2.235 -12.244 -7.089 1.00 88.25 90 ILE A C 1
ATOM 790 O O . ILE A 1 90 ? 2.181 -13.140 -7.956 1.00 88.25 90 ILE A O 1
#

Nearest PDB structures (foldseek):
  6n8a-assembly1_A  TM=2.969E-01  e=1.649E+00  Escherichia coli
  5k9f-assembly1_A  TM=2.881E-01  e=9.193E+00  Paraburkholderia xenovorans LB400

Sequence (90 aa):
MKRQRNKYIELRIPGKYKDIFYQKREEIKKEIDKILNGEKEFRLIENLDNYDERVFFTVDDLYYEKLQKLSEKYNLKPVKIIRSIFLNLI

Mean predicted aligned error: 4.14 Å

Foldseek 3Di:
DPPWDKDKDKAFDAPVCAVVLVVCLVVLLVVLVCCLVVVDPQDQDDDPHDRPDIDIRIDTPVSVVSLVVVCVVVVHDSRRRSRRSSVVVD

pLDDT: mean 90.93, std 8.57, range [47.56, 96.25]

Solvent-accessible surface area (backbone atoms only — not comparable to full-atom values): 5429 Å² total; per-residue (Å²): 130,84,77,83,50,78,43,76,45,73,37,63,39,41,56,94,44,53,68,57,50,69,71,40,49,69,55,46,52,53,50,52,50,34,37,73,72,64,79,38,86,87,63,91,61,87,75,90,69,66,62,78,27,82,48,74,50,76,37,46,55,73,57,46,51,53,42,48,54,51,18,62,76,70,74,39,59,52,54,59,52,55,47,13,51,47,64,73,76,109